Protein AF-X1TWU3-F1 (afdb_monomer_lite)

Organism: NCBI:txid412755

pLDDT: mean 81.79, std 14.89, range [39.31, 98.12]

InterPro domains:
  IPR004853 Sugar phosphate transporter domain [PF03151] (42-130)
  IPR037185 Multidrug transporter EmrE superfamily [SSF103481] (62-131)
  IPR050186 Triose Phosphate/Phosphate Translocator [PTHR11132] (64-133)

Radius of gyration: 29.43 Å; chains: 1; bounding box: 80×57×58 Å

Structure (mmCIF, N/CA/C/O backbone):
data_AF-X1TWU3-F1
#
_entry.id   AF-X1TWU3-F1
#
loop_
_atom_site.group_PDB
_atom_site.id
_atom_site.type_symbol
_atom_site.label_atom_id
_atom_site.label_alt_id
_atom_site.label_comp_id
_atom_site.label_asym_id
_atom_site.label_entity_id
_atom_site.label_seq_id
_atom_site.pdbx_PDB_ins_code
_atom_site.Cartn_x
_atom_site.Cartn_y
_atom_site.Cartn_z
_atom_site.occupancy
_atom_site.B_iso_or_equiv
_atom_site.auth_seq_id
_atom_site.auth_comp_id
_atom_site.auth_asym_id
_atom_site.auth_atom_id
_atom_site.pdbx_PDB_model_num
ATOM 1 N N . MET A 1 1 ? 57.588 34.062 -3.089 1.00 40.31 1 MET A N 1
ATOM 2 C CA . MET A 1 1 ? 56.280 34.018 -3.782 1.00 40.31 1 MET A CA 1
ATOM 3 C C . MET A 1 1 ? 56.233 32.882 -4.818 1.00 40.31 1 MET A C 1
ATOM 5 O O . MET A 1 1 ? 55.826 33.106 -5.945 1.00 40.31 1 MET A O 1
ATOM 9 N N . ILE A 1 2 ? 56.694 31.669 -4.468 1.00 40.12 2 ILE A N 1
ATOM 10 C CA . ILE A 1 2 ? 56.794 30.528 -5.413 1.00 40.12 2 ILE A CA 1
ATOM 11 C C . ILE A 1 2 ? 56.129 29.252 -4.844 1.00 40.12 2 ILE A C 1
ATOM 13 O O . ILE A 1 2 ? 55.898 28.294 -5.567 1.00 40.12 2 ILE A O 1
ATOM 17 N N . PHE A 1 3 ? 55.726 29.240 -3.566 1.00 39.31 3 PHE A N 1
ATOM 18 C CA . PHE A 1 3 ? 55.265 28.016 -2.892 1.00 39.31 3 PHE A CA 1
ATOM 19 C C . PHE A 1 3 ? 53.740 27.782 -2.910 1.00 39.31 3 PHE A C 1
ATOM 21 O O . PHE A 1 3 ? 53.265 26.817 -2.327 1.00 39.31 3 PHE A O 1
ATOM 28 N N . THR A 1 4 ? 52.946 28.639 -3.559 1.00 45.31 4 THR A N 1
ATOM 29 C CA . THR A 1 4 ? 51.471 28.537 -3.525 1.00 45.31 4 THR A CA 1
ATOM 30 C C . THR A 1 4 ? 50.833 28.002 -4.812 1.00 45.31 4 THR A C 1
ATOM 32 O O . THR A 1 4 ? 49.634 27.746 -4.817 1.00 45.31 4 THR A O 1
ATOM 35 N N . ALA A 1 5 ? 51.593 27.792 -5.894 1.00 45.12 5 ALA A N 1
ATOM 36 C CA . ALA A 1 5 ? 51.027 27.440 -7.205 1.00 45.12 5 ALA A CA 1
ATOM 37 C C . ALA A 1 5 ? 50.965 25.927 -7.510 1.00 45.12 5 ALA A C 1
ATOM 39 O O . ALA A 1 5 ? 50.244 25.518 -8.415 1.00 45.12 5 ALA A O 1
ATOM 40 N N . SER A 1 6 ? 51.678 25.076 -6.766 1.00 44.72 6 SER A N 1
ATOM 41 C CA . SER A 1 6 ? 51.755 23.626 -7.026 1.00 44.72 6 SER A CA 1
ATOM 42 C C . SER A 1 6 ? 50.653 22.793 -6.356 1.00 44.72 6 SER A C 1
ATOM 44 O O . SER A 1 6 ? 50.525 21.610 -6.659 1.00 44.72 6 SER A O 1
ATOM 46 N N . LEU A 1 7 ? 49.824 23.392 -5.490 1.00 49.88 7 LEU A N 1
ATOM 47 C CA . LEU A 1 7 ? 48.702 22.709 -4.826 1.00 49.88 7 LEU A CA 1
ATOM 48 C C . LEU A 1 7 ? 47.365 22.821 -5.587 1.00 49.88 7 LEU A C 1
ATOM 50 O O . LEU A 1 7 ? 46.351 22.305 -5.130 1.00 49.88 7 LEU A O 1
ATOM 54 N N . LEU A 1 8 ? 47.357 23.478 -6.751 1.00 48.69 8 LEU A N 1
ATOM 55 C CA . LEU A 1 8 ? 46.226 23.516 -7.689 1.00 48.69 8 LEU A CA 1
ATOM 56 C C . LEU A 1 8 ? 46.380 22.440 -8.778 1.00 48.69 8 LEU A C 1
ATOM 58 O O . LEU A 1 8 ? 46.017 22.640 -9.936 1.00 48.69 8 LEU A O 1
ATOM 62 N N . LEU A 1 9 ? 46.964 21.292 -8.426 1.00 53.22 9 LEU A N 1
ATOM 63 C CA . LEU A 1 9 ? 47.105 20.162 -9.333 1.00 53.22 9 LEU A CA 1
ATOM 64 C C . LEU A 1 9 ? 45.733 19.485 -9.493 1.00 53.22 9 LEU A C 1
ATOM 66 O O . LEU A 1 9 ? 45.369 18.612 -8.717 1.00 53.22 9 LEU A O 1
ATOM 70 N N . SER A 1 10 ? 44.958 19.963 -10.470 1.00 59.09 10 SER A N 1
ATOM 71 C CA . SER A 1 10 ? 43.816 19.303 -11.122 1.00 59.09 10 SER A CA 1
ATOM 72 C C . SER A 1 10 ? 43.110 18.234 -10.275 1.00 59.09 10 SER A C 1
ATOM 74 O O . SER A 1 10 ? 43.330 17.037 -10.475 1.00 59.09 10 SER A O 1
ATOM 76 N N . TYR A 1 11 ? 42.232 18.650 -9.354 1.00 65.75 11 TYR A N 1
ATOM 77 C CA . TYR A 1 11 ? 41.270 17.736 -8.734 1.00 65.75 11 TYR A CA 1
ATOM 78 C C . TYR A 1 11 ? 40.304 17.272 -9.827 1.00 65.75 11 TYR A C 1
ATOM 80 O O . TYR A 1 11 ? 39.263 17.879 -10.059 1.00 65.75 11 TYR A O 1
ATOM 88 N N . THR A 1 12 ? 40.696 16.237 -10.569 1.00 63.69 12 THR A N 1
ATOM 89 C CA . THR A 1 12 ? 39.766 15.487 -11.401 1.00 63.69 12 THR A CA 1
ATOM 90 C C . THR A 1 12 ? 39.045 14.541 -10.454 1.00 63.69 12 THR A C 1
ATOM 92 O O . THR A 1 12 ? 39.687 13.724 -9.790 1.00 63.69 12 THR A O 1
ATOM 95 N N . PRO A 1 13 ? 37.723 14.686 -10.296 1.00 73.94 13 PRO A N 1
ATOM 96 C CA . PRO A 1 13 ? 36.976 13.744 -9.492 1.00 73.94 13 PRO A CA 1
ATOM 97 C C . PRO A 1 13 ? 37.223 12.310 -9.973 1.00 73.94 13 PRO A C 1
ATOM 99 O O . PRO A 1 13 ? 37.320 12.082 -11.179 1.00 73.94 13 PRO A O 1
ATOM 102 N N . TYR A 1 14 ? 37.301 11.348 -9.049 1.00 72.19 14 TYR A N 1
ATOM 103 C CA . TYR A 1 14 ? 37.728 9.974 -9.358 1.00 72.19 14 TYR A CA 1
ATOM 104 C C . TYR A 1 14 ? 36.907 9.309 -10.483 1.00 72.19 14 TYR A C 1
ATOM 106 O O . TYR A 1 14 ? 37.428 8.496 -11.237 1.00 72.19 14 TYR A O 1
ATOM 114 N N . TYR A 1 15 ? 35.646 9.710 -10.661 1.00 66.62 15 TYR A N 1
ATOM 115 C CA . TYR A 1 15 ? 34.765 9.242 -11.735 1.00 66.62 15 TYR A CA 1
ATOM 116 C C . TYR A 1 15 ? 35.196 9.660 -13.156 1.00 66.62 15 TYR A C 1
ATOM 118 O O . TYR A 1 15 ? 34.673 9.121 -14.130 1.00 66.62 15 TYR A O 1
ATOM 126 N N . TYR A 1 16 ? 36.152 10.583 -13.297 1.00 64.12 16 TYR A N 1
ATOM 127 C CA . TYR A 1 16 ? 36.742 10.990 -14.577 1.00 64.12 16 TYR A CA 1
ATOM 128 C C . TYR A 1 16 ? 38.160 10.432 -14.811 1.00 64.12 16 TYR A C 1
ATOM 130 O O . TYR A 1 16 ? 38.785 10.760 -15.823 1.00 64.12 16 TYR A O 1
ATOM 138 N N . ASP A 1 17 ? 38.690 9.587 -13.918 1.00 71.44 17 ASP A N 1
ATOM 139 C CA . ASP A 1 17 ? 40.010 8.974 -14.104 1.00 71.44 17 ASP A CA 1
ATOM 140 C C . ASP A 1 17 ? 39.938 7.818 -15.123 1.00 71.44 17 ASP A C 1
ATOM 142 O O . ASP A 1 17 ? 39.363 6.752 -14.882 1.00 71.44 17 ASP A O 1
ATOM 146 N N . ARG A 1 18 ? 40.556 8.031 -16.293 1.00 66.38 18 ARG A N 1
ATOM 147 C CA . ARG A 1 18 ? 40.566 7.083 -17.422 1.00 66.38 18 ARG A CA 1
ATOM 148 C C . ARG A 1 18 ? 41.247 5.749 -17.112 1.00 66.38 18 ARG A C 1
ATOM 150 O O . ARG A 1 18 ? 40.984 4.786 -17.814 1.00 66.38 18 ARG A O 1
ATOM 157 N N . ARG A 1 19 ? 42.107 5.664 -16.091 1.00 73.94 19 ARG A N 1
ATOM 158 C CA . ARG A 1 19 ? 42.828 4.421 -15.745 1.00 73.94 19 ARG A CA 1
ATOM 159 C C . ARG A 1 19 ? 41.946 3.419 -15.009 1.00 73.94 19 ARG A C 1
ATOM 161 O O . ARG A 1 19 ? 42.190 2.220 -15.088 1.00 73.94 19 ARG A O 1
ATOM 168 N N . ILE A 1 20 ? 40.947 3.917 -14.282 1.00 67.31 20 ILE A N 1
ATOM 169 C CA . ILE A 1 20 ? 40.004 3.102 -13.505 1.00 67.31 20 ILE A CA 1
ATOM 170 C C . ILE A 1 20 ? 38.656 2.933 -14.214 1.00 67.31 20 ILE A C 1
ATOM 172 O O . ILE A 1 20 ? 37.952 1.959 -13.963 1.00 67.31 20 ILE A O 1
ATOM 176 N N . HIS A 1 21 ? 38.324 3.818 -15.156 1.00 60.72 21 HIS A N 1
ATOM 177 C CA . HIS A 1 21 ? 37.105 3.757 -15.957 1.00 60.72 21 HIS A CA 1
ATOM 178 C C . HIS A 1 21 ? 37.418 3.631 -17.465 1.00 60.72 21 HIS A C 1
ATOM 180 O O . HIS A 1 21 ? 37.226 4.568 -18.236 1.00 60.72 21 HIS A O 1
ATOM 186 N N . ASN A 1 22 ? 37.846 2.440 -17.908 1.00 60.47 22 ASN A N 1
ATOM 187 C CA . ASN A 1 22 ? 38.086 2.121 -19.333 1.00 60.47 22 ASN A CA 1
ATOM 188 C C . ASN A 1 22 ? 36.793 1.975 -20.178 1.00 60.47 22 ASN A C 1
ATOM 190 O O . ASN A 1 22 ? 36.859 1.875 -21.400 1.00 60.47 22 ASN A O 1
ATOM 194 N N . LEU A 1 23 ? 35.625 1.994 -19.526 1.00 61.12 23 LEU A N 1
ATOM 195 C CA . LEU A 1 23 ? 34.263 2.034 -20.094 1.00 61.12 23 LEU A CA 1
ATOM 196 C C . LEU A 1 23 ? 33.428 3.106 -19.355 1.00 61.12 23 LEU A C 1
ATOM 198 O O . LEU A 1 23 ? 32.281 2.892 -18.978 1.00 61.12 23 LEU A O 1
ATOM 202 N N . GLY A 1 24 ? 34.070 4.230 -19.018 1.00 64.81 24 GLY A N 1
ATOM 203 C CA . GLY A 1 24 ? 33.510 5.286 -18.171 1.00 64.81 24 GLY A CA 1
ATOM 204 C C . GLY A 1 24 ? 32.541 6.237 -18.860 1.00 64.81 24 GLY A C 1
ATOM 205 O O . GLY A 1 24 ? 32.546 6.366 -20.075 1.00 64.81 24 GLY A O 1
ATOM 206 N N . ASN A 1 25 ? 31.802 6.988 -18.038 1.00 64.12 25 ASN A N 1
ATOM 207 C CA . ASN A 1 25 ? 30.780 7.996 -18.370 1.00 64.12 25 ASN A CA 1
ATOM 208 C C . ASN A 1 25 ? 31.244 9.187 -19.249 1.00 64.12 25 ASN A C 1
ATOM 210 O O . ASN A 1 25 ? 30.514 10.170 -19.358 1.00 64.12 25 ASN A O 1
ATOM 214 N N . ILE A 1 26 ? 32.448 9.161 -19.832 1.00 67.19 26 ILE A N 1
ATOM 215 C CA . ILE A 1 26 ? 32.998 10.256 -20.644 1.00 67.19 26 ILE A CA 1
ATOM 216 C C . ILE A 1 26 ? 33.695 9.766 -21.913 1.00 67.19 26 ILE A C 1
ATOM 218 O O . ILE A 1 26 ? 34.425 8.777 -21.913 1.00 67.19 26 ILE A O 1
ATOM 222 N N . GLY A 1 27 ? 33.527 10.542 -22.987 1.00 76.75 27 GLY A N 1
ATOM 223 C CA . GLY A 1 27 ? 34.060 10.243 -24.315 1.00 76.75 27 GLY A CA 1
ATOM 224 C C . GLY A 1 27 ? 33.226 9.214 -25.083 1.00 76.75 27 GLY A C 1
ATOM 225 O O . GLY A 1 27 ? 32.230 8.696 -24.585 1.00 76.75 27 GLY A O 1
ATOM 226 N N . PHE A 1 28 ? 33.671 8.902 -26.299 1.00 81.50 28 PHE A N 1
ATOM 227 C CA . PHE A 1 28 ? 33.005 7.976 -27.220 1.00 81.50 28 PHE A CA 1
ATOM 228 C C . PHE A 1 28 ? 32.599 6.610 -26.611 1.00 81.50 28 PHE A C 1
ATOM 230 O O . PHE A 1 28 ? 31.446 6.216 -26.775 1.00 81.50 28 PHE A O 1
ATOM 237 N N . PRO A 1 29 ? 33.459 5.880 -25.863 1.00 80.56 29 PRO A N 1
ATOM 238 C CA . PRO A 1 29 ? 33.047 4.606 -25.259 1.00 80.56 29 PRO A CA 1
ATOM 239 C C . PRO A 1 29 ? 31.961 4.762 -24.179 1.00 80.56 29 PRO A C 1
ATOM 241 O O . PRO A 1 29 ? 31.135 3.865 -24.013 1.00 80.56 29 PRO A O 1
ATOM 244 N N . GLY A 1 30 ? 31.927 5.895 -23.473 1.00 79.19 30 GLY A N 1
ATOM 245 C CA . GLY A 1 30 ? 30.879 6.210 -22.501 1.00 79.19 30 GLY A CA 1
ATOM 246 C C . GLY A 1 30 ? 29.534 6.521 -23.148 1.00 79.19 30 GLY A C 1
ATOM 247 O O . GLY A 1 30 ? 28.496 6.107 -22.636 1.00 79.19 30 GLY A O 1
ATOM 248 N N . GLU A 1 31 ? 29.557 7.200 -24.296 1.00 80.81 31 GLU A N 1
ATOM 249 C CA . GLU A 1 31 ? 28.368 7.497 -25.101 1.00 80.81 31 GLU A CA 1
ATOM 250 C C . GLU A 1 31 ? 27.698 6.208 -25.598 1.00 80.81 31 GLU A C 1
ATOM 252 O O . GLU A 1 31 ? 26.503 6.009 -25.375 1.00 80.81 31 GLU A O 1
ATOM 257 N N . ILE A 1 32 ? 28.487 5.269 -26.135 1.00 84.06 32 ILE A N 1
ATOM 258 C CA . ILE A 1 32 ? 27.993 3.946 -26.553 1.00 84.06 32 ILE A CA 1
ATOM 259 C C . ILE A 1 32 ? 27.420 3.170 -25.362 1.00 84.06 32 ILE A C 1
ATOM 261 O O . ILE A 1 32 ? 26.362 2.548 -25.473 1.00 84.06 32 ILE A O 1
ATOM 265 N N . HIS A 1 33 ? 28.089 3.200 -24.206 1.00 82.12 33 HIS A N 1
ATOM 266 C CA . HIS A 1 33 ? 27.591 2.523 -23.010 1.00 82.12 33 HIS A CA 1
ATOM 267 C C . HIS A 1 33 ? 26.242 3.105 -22.550 1.00 82.12 33 HIS A C 1
ATOM 269 O O . HIS A 1 33 ? 25.300 2.348 -22.300 1.00 82.12 33 HIS A O 1
ATOM 275 N N . ALA A 1 34 ? 26.110 4.434 -22.508 1.00 82.12 34 ALA A N 1
ATOM 276 C CA . ALA A 1 34 ? 24.868 5.113 -22.139 1.00 82.12 34 ALA A CA 1
ATOM 277 C C . ALA A 1 34 ? 23.717 4.802 -23.114 1.00 82.12 34 ALA A C 1
ATOM 279 O O . ALA A 1 34 ? 22.595 4.517 -22.683 1.00 82.12 34 ALA A O 1
ATOM 280 N N . GLU A 1 35 ? 23.991 4.785 -24.420 1.00 86.44 35 GLU A N 1
ATOM 281 C CA . GLU A 1 35 ? 23.004 4.413 -25.437 1.00 86.44 35 GLU A CA 1
ATOM 282 C C . GLU A 1 35 ? 22.595 2.933 -25.317 1.00 86.44 35 GLU A C 1
ATOM 284 O O . GLU A 1 35 ? 21.404 2.602 -25.343 1.00 86.44 35 GLU A O 1
ATOM 289 N N . SER A 1 36 ? 23.560 2.039 -25.069 1.00 85.88 36 SER A N 1
ATOM 290 C CA . SER A 1 36 ? 23.307 0.606 -24.863 1.00 85.88 36 SER A CA 1
ATOM 291 C C . SER A 1 36 ? 22.429 0.329 -23.636 1.00 85.88 36 SER A C 1
ATOM 293 O O . SER A 1 36 ? 21.583 -0.570 -23.668 1.00 85.88 36 SER A O 1
ATOM 295 N N . ALA A 1 37 ? 22.551 1.134 -22.575 1.00 85.81 37 ALA A N 1
ATOM 296 C CA . ALA A 1 37 ? 21.700 1.039 -21.393 1.00 85.81 37 ALA A CA 1
ATOM 297 C C . ALA A 1 37 ? 20.243 1.431 -21.708 1.00 85.81 37 ALA A C 1
ATOM 299 O O . ALA A 1 37 ? 19.298 0.775 -21.253 1.00 85.81 37 ALA A O 1
ATOM 300 N N . LEU A 1 38 ? 20.034 2.458 -22.540 1.00 86.06 38 LEU A N 1
ATOM 301 C CA . LEU A 1 38 ? 18.697 2.865 -22.981 1.00 86.06 38 LEU A CA 1
ATOM 302 C C . LEU A 1 38 ? 18.045 1.817 -23.897 1.00 86.06 38 LEU A C 1
ATOM 304 O O . LEU A 1 38 ? 16.836 1.588 -23.812 1.00 86.06 38 LEU A O 1
ATOM 308 N N . LEU A 1 39 ? 18.827 1.165 -24.759 1.00 90.31 39 LEU A N 1
ATOM 309 C CA . LEU A 1 39 ? 18.344 0.047 -25.573 1.00 90.31 39 LEU A CA 1
ATOM 310 C C . LEU A 1 39 ? 17.989 -1.157 -24.699 1.00 90.31 39 LEU A C 1
ATOM 312 O O . LEU A 1 39 ? 16.888 -1.690 -24.814 1.00 90.31 39 LEU A O 1
ATOM 316 N N . SER A 1 40 ? 18.870 -1.529 -23.771 1.00 90.88 40 SER A N 1
ATOM 317 C CA . SER A 1 40 ? 18.660 -2.658 -22.857 1.00 90.88 40 SER A CA 1
ATOM 318 C C . SER A 1 40 ? 17.384 -2.486 -22.030 1.00 90.88 40 SER A C 1
ATOM 320 O O . SER A 1 40 ? 16.562 -3.396 -21.948 1.00 90.88 40 SER A O 1
ATOM 322 N N . THR A 1 41 ? 17.167 -1.293 -21.468 1.00 91.06 41 THR A N 1
ATOM 323 C CA . THR A 1 41 ? 15.954 -0.992 -20.691 1.00 91.06 41 THR A CA 1
ATOM 324 C C . THR A 1 41 ? 14.684 -1.029 -21.542 1.00 91.06 41 THR A C 1
ATOM 326 O O . THR A 1 41 ? 13.685 -1.590 -21.097 1.00 91.06 41 THR A O 1
ATOM 329 N N . ARG A 1 42 ? 14.713 -0.516 -22.779 1.00 90.62 42 ARG A N 1
ATOM 330 C CA . ARG A 1 42 ? 13.571 -0.607 -23.707 1.00 90.62 42 ARG A CA 1
ATOM 331 C C . ARG A 1 42 ? 13.264 -2.041 -24.135 1.00 90.62 42 ARG A C 1
ATOM 333 O O . ARG A 1 42 ? 12.097 -2.417 -24.189 1.00 90.62 42 ARG A O 1
ATOM 340 N N . VAL A 1 43 ? 14.286 -2.848 -24.411 1.00 94.38 43 VAL A N 1
ATOM 341 C CA . VAL A 1 43 ? 14.115 -4.266 -24.763 1.00 94.38 43 VAL A CA 1
ATOM 342 C C . VAL A 1 43 ? 13.464 -5.032 -23.609 1.00 94.38 43 VAL A C 1
ATOM 344 O O . VAL A 1 43 ? 12.522 -5.789 -23.837 1.00 94.38 43 VAL A O 1
ATOM 347 N N . ILE A 1 44 ? 13.896 -4.788 -22.367 1.00 93.44 44 ILE A N 1
ATOM 348 C CA . ILE A 1 44 ? 13.282 -5.386 -21.171 1.00 93.44 44 ILE A CA 1
ATOM 349 C C . ILE A 1 44 ? 11.813 -4.968 -21.036 1.00 93.44 44 ILE A C 1
ATOM 351 O O . ILE A 1 44 ? 10.962 -5.825 -20.800 1.00 93.44 44 ILE A O 1
ATOM 355 N N . ASP A 1 45 ? 11.506 -3.680 -21.212 1.00 94.94 45 ASP A N 1
ATOM 356 C CA . ASP A 1 45 ? 10.131 -3.171 -21.148 1.00 94.94 45 ASP A CA 1
ATOM 357 C C . ASP A 1 45 ? 9.225 -3.878 -22.169 1.00 94.94 45 ASP A C 1
ATOM 359 O O . ASP A 1 45 ? 8.129 -4.320 -21.827 1.00 94.94 45 ASP A O 1
ATOM 363 N N . ILE A 1 46 ? 9.697 -4.065 -23.405 1.00 95.38 46 ILE A N 1
ATOM 364 C CA . ILE A 1 46 ? 8.945 -4.742 -24.471 1.00 95.38 46 ILE A CA 1
ATOM 365 C C . ILE A 1 46 ? 8.746 -6.228 -24.162 1.00 95.38 46 ILE A C 1
ATOM 367 O O . ILE A 1 46 ? 7.617 -6.712 -24.212 1.00 95.38 46 ILE A O 1
ATOM 371 N N . ILE A 1 47 ? 9.822 -6.946 -23.824 1.00 96.56 47 ILE A N 1
ATOM 372 C CA . ILE A 1 47 ? 9.781 -8.404 -23.642 1.00 96.56 47 ILE A CA 1
ATOM 373 C C . ILE A 1 47 ? 9.020 -8.791 -22.372 1.00 96.56 47 ILE A C 1
ATOM 375 O O . ILE A 1 47 ? 8.313 -9.799 -22.364 1.00 96.56 47 ILE A O 1
ATOM 379 N N . ARG A 1 48 ? 9.184 -8.033 -21.279 1.00 95.38 48 ARG A N 1
ATOM 380 C CA . ARG A 1 48 ? 8.681 -8.439 -19.960 1.00 95.38 48 ARG A CA 1
ATOM 381 C C . ARG A 1 48 ? 7.441 -7.690 -19.498 1.00 95.38 48 ARG A C 1
ATOM 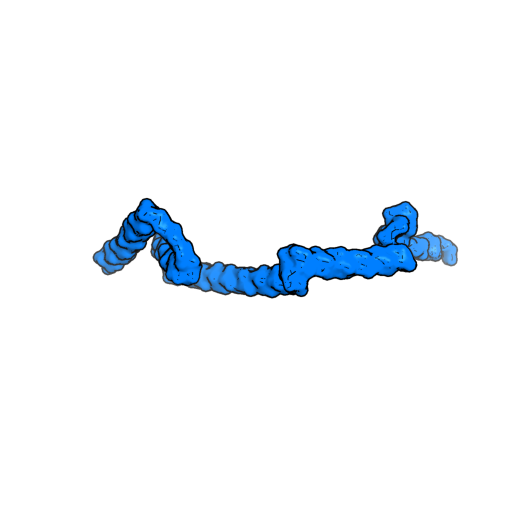383 O O . ARG A 1 48 ? 6.652 -8.262 -18.749 1.00 95.38 48 ARG A O 1
ATOM 390 N N . TYR A 1 49 ? 7.273 -6.448 -19.936 1.00 94.56 49 TYR A N 1
ATOM 391 C CA . TYR A 1 49 ? 6.239 -5.540 -19.442 1.00 94.56 49 TYR A CA 1
ATOM 392 C C . TYR A 1 49 ? 5.320 -5.035 -20.563 1.00 94.56 49 TYR A C 1
ATOM 394 O O . TYR A 1 49 ? 4.713 -3.977 -20.430 1.00 94.56 49 TYR A O 1
ATOM 402 N N . ASN A 1 50 ? 5.205 -5.777 -21.673 1.00 94.81 50 ASN A N 1
ATOM 403 C CA . ASN A 1 50 ? 4.353 -5.434 -22.821 1.00 94.81 50 ASN A CA 1
ATOM 404 C C . ASN A 1 50 ? 4.590 -4.008 -23.365 1.00 94.81 50 ASN A C 1
ATOM 406 O O . ASN A 1 50 ? 3.659 -3.330 -23.794 1.00 94.81 50 ASN A O 1
ATOM 410 N N . GLY A 1 51 ? 5.836 -3.532 -23.322 1.00 92.25 51 GLY A N 1
ATOM 411 C CA . GLY A 1 51 ? 6.232 -2.206 -23.803 1.00 92.25 51 GLY A CA 1
ATOM 412 C C . GLY A 1 51 ? 5.951 -1.063 -22.827 1.00 92.25 51 GLY A C 1
ATOM 413 O O . GLY A 1 51 ? 6.206 0.096 -23.158 1.00 92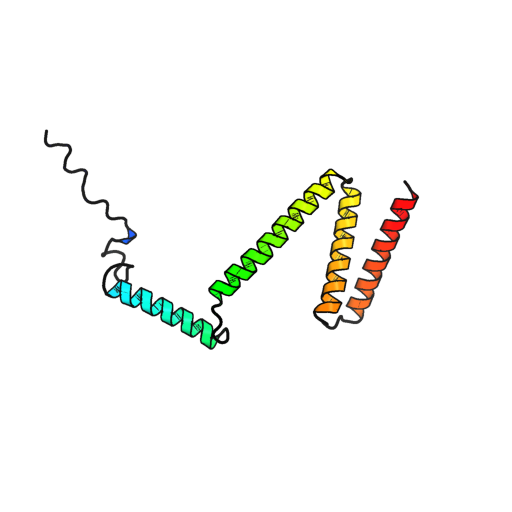.25 51 GLY A O 1
ATOM 414 N N . VAL A 1 52 ? 5.452 -1.355 -21.624 1.00 93.88 52 VAL A N 1
ATOM 415 C CA . VAL A 1 52 ? 5.224 -0.340 -20.594 1.00 93.88 52 VAL A CA 1
ATOM 416 C C . VAL A 1 52 ? 6.553 0.061 -19.957 1.00 93.88 52 VAL A C 1
ATOM 418 O O . VAL A 1 52 ? 7.361 -0.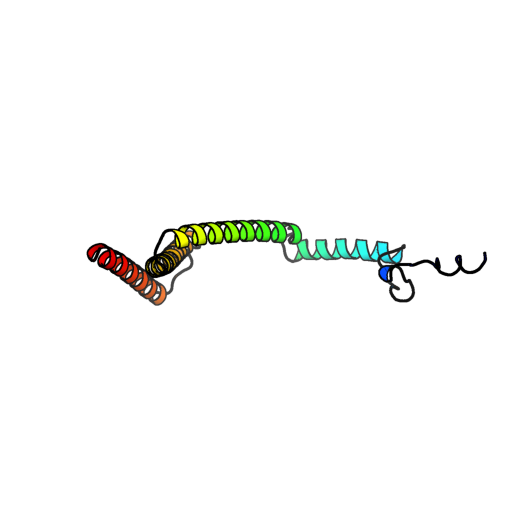782 -19.573 1.00 93.88 52 VAL A O 1
ATOM 421 N N . ASN A 1 53 ? 6.775 1.371 -19.807 1.00 93.94 53 ASN A N 1
ATOM 422 C CA . ASN A 1 53 ? 7.927 1.892 -19.074 1.00 93.94 53 ASN A CA 1
ATOM 423 C C . ASN A 1 53 ? 7.748 1.636 -17.572 1.00 93.94 53 ASN A C 1
ATOM 425 O O . ASN A 1 53 ? 7.220 2.474 -16.831 1.00 93.94 53 ASN A O 1
ATOM 429 N N . ILE A 1 54 ? 8.232 0.475 -17.137 1.00 94.69 54 ILE A N 1
ATOM 430 C CA . ILE A 1 54 ? 8.056 -0.023 -15.774 1.00 94.69 54 ILE A CA 1
ATOM 431 C C . ILE A 1 54 ? 8.671 0.910 -14.728 1.00 94.69 54 ILE A C 1
ATOM 433 O O . ILE A 1 54 ? 8.159 1.037 -13.622 1.00 94.69 54 ILE A O 1
ATOM 437 N N . ARG A 1 55 ? 9.742 1.635 -15.075 1.00 93.75 55 ARG A N 1
ATOM 438 C CA . ARG A 1 55 ? 10.418 2.565 -14.156 1.00 93.75 55 ARG A CA 1
ATOM 439 C C . ARG A 1 55 ? 9.486 3.709 -13.767 1.00 93.75 55 ARG A C 1
ATOM 441 O O . ARG A 1 55 ? 9.355 4.025 -12.587 1.00 93.75 55 ARG A O 1
ATOM 448 N N . LYS A 1 56 ? 8.796 4.298 -14.749 1.00 94.75 56 LYS A N 1
ATOM 449 C CA . LYS A 1 56 ? 7.812 5.362 -14.504 1.00 94.75 56 LYS A CA 1
ATOM 450 C C . LYS A 1 56 ? 6.610 4.839 -13.714 1.00 94.75 56 LYS A C 1
ATOM 452 O O . LYS A 1 56 ? 6.125 5.530 -12.821 1.00 94.75 56 LYS A O 1
ATOM 457 N N . GLU A 1 57 ? 6.151 3.631 -14.025 1.00 95.50 57 GLU A N 1
ATOM 458 C CA . GLU A 1 57 ? 5.025 3.002 -13.332 1.00 95.50 57 GLU A CA 1
ATOM 459 C C . GLU A 1 57 ? 5.344 2.691 -11.865 1.00 95.50 57 GLU A C 1
ATOM 461 O O . GLU A 1 57 ? 4.557 3.032 -10.980 1.00 95.50 57 GLU A O 1
ATOM 466 N N . ILE A 1 58 ? 6.526 2.138 -11.584 1.00 96.12 58 ILE A N 1
ATOM 467 C CA . ILE A 1 58 ? 6.997 1.884 -10.219 1.00 96.12 58 ILE A CA 1
ATOM 468 C C . ILE A 1 58 ? 7.098 3.192 -9.441 1.00 96.12 58 ILE A C 1
ATOM 470 O O . ILE A 1 58 ? 6.632 3.251 -8.309 1.00 96.12 58 ILE A O 1
ATOM 474 N N . ILE A 1 59 ? 7.660 4.255 -10.024 1.00 96.94 59 ILE A N 1
ATOM 475 C CA . ILE A 1 59 ? 7.767 5.550 -9.335 1.00 96.94 59 ILE A CA 1
ATOM 476 C C . ILE A 1 59 ? 6.375 6.103 -9.015 1.00 96.94 59 ILE A C 1
ATOM 478 O O . ILE A 1 59 ? 6.130 6.520 -7.884 1.00 96.94 59 ILE A O 1
ATOM 482 N N . LYS A 1 60 ? 5.444 6.058 -9.977 1.00 97.06 60 LYS A N 1
ATOM 483 C CA . LYS A 1 60 ? 4.064 6.520 -9.779 1.00 97.06 60 LYS A CA 1
ATOM 484 C C . LYS A 1 60 ? 3.359 5.731 -8.673 1.00 97.06 60 LYS A C 1
ATOM 486 O O . LYS A 1 60 ? 2.820 6.328 -7.747 1.00 97.06 60 LYS A O 1
ATOM 491 N N . THR A 1 61 ? 3.392 4.404 -8.741 1.00 96.62 61 THR A N 1
ATOM 492 C CA . THR A 1 61 ? 2.733 3.532 -7.754 1.00 96.62 61 THR A CA 1
ATOM 493 C C . THR A 1 61 ? 3.399 3.607 -6.377 1.00 96.62 61 THR A C 1
ATOM 495 O O . THR A 1 61 ? 2.708 3.636 -5.361 1.00 96.62 61 THR A O 1
ATOM 498 N N . SER A 1 62 ? 4.727 3.726 -6.310 1.00 97.31 62 SER A N 1
ATOM 499 C CA . SER A 1 62 ? 5.466 3.938 -5.054 1.00 97.31 62 SER A CA 1
ATOM 500 C C . SER A 1 62 ? 5.111 5.277 -4.410 1.00 97.31 62 SER A C 1
ATOM 502 O O . SER A 1 62 ? 4.929 5.355 -3.198 1.00 97.31 62 SER A O 1
ATOM 504 N N . PHE A 1 63 ? 4.961 6.330 -5.217 1.00 97.62 63 PHE A N 1
ATOM 505 C CA . PHE A 1 63 ? 4.529 7.633 -4.725 1.00 97.62 63 PHE A CA 1
ATOM 506 C C . PHE A 1 63 ? 3.092 7.586 -4.190 1.00 97.62 63 PHE A C 1
ATOM 508 O O . PHE A 1 63 ? 2.838 8.039 -3.077 1.00 97.62 63 PHE A O 1
ATOM 515 N N . GLU A 1 64 ? 2.163 6.993 -4.944 1.00 97.38 64 GLU A N 1
ATOM 516 C CA . GLU A 1 64 ? 0.760 6.859 -4.533 1.00 97.38 64 GLU A CA 1
ATOM 517 C C . GLU A 1 64 ? 0.631 6.043 -3.241 1.00 97.38 64 GLU A C 1
ATOM 519 O O . GLU A 1 64 ? 0.006 6.489 -2.279 1.00 97.38 64 GLU A O 1
ATOM 524 N N . THR A 1 65 ? 1.272 4.873 -3.177 1.00 97.44 65 THR A N 1
ATOM 525 C CA . THR A 1 65 ? 1.258 4.020 -1.977 1.00 97.44 65 THR A CA 1
ATOM 526 C C . THR A 1 65 ? 1.892 4.713 -0.771 1.00 97.44 65 THR A C 1
ATOM 528 O O . THR A 1 65 ? 1.324 4.662 0.322 1.00 97.44 65 THR A O 1
ATOM 531 N N . GLY A 1 66 ? 3.015 5.411 -0.963 1.00 98.06 66 GLY A N 1
ATOM 532 C CA . GLY A 1 66 ? 3.671 6.203 0.076 1.00 98.06 66 GLY A CA 1
ATOM 533 C C . GLY A 1 66 ? 2.788 7.333 0.610 1.00 98.06 66 GLY A C 1
ATOM 534 O O . GLY A 1 66 ? 2.670 7.492 1.825 1.00 98.06 66 GLY A O 1
ATOM 535 N N . LEU A 1 67 ? 2.107 8.066 -0.276 1.00 98.12 67 LEU A N 1
ATOM 536 C CA . LEU A 1 67 ? 1.182 9.135 0.102 1.00 98.12 67 LEU A CA 1
ATOM 537 C C . LEU A 1 67 ? 0.015 8.599 0.942 1.00 98.12 67 LEU A C 1
ATOM 539 O O . LEU A 1 67 ? -0.259 9.123 2.023 1.00 98.12 67 LEU A O 1
ATOM 543 N N . TYR A 1 68 ? -0.648 7.529 0.493 1.00 97.38 68 TYR A N 1
ATOM 544 C CA . TYR A 1 68 ? -1.749 6.925 1.251 1.00 97.38 68 TYR A CA 1
ATOM 545 C C . TYR A 1 68 ? -1.289 6.368 2.597 1.00 97.38 68 TYR A C 1
ATOM 547 O O . TYR A 1 68 ? -2.003 6.500 3.592 1.00 97.38 68 TYR A O 1
ATOM 555 N N . PHE A 1 69 ? -0.098 5.771 2.649 1.00 96.81 69 PHE A N 1
ATOM 556 C CA . PHE A 1 69 ? 0.474 5.271 3.892 1.00 96.81 69 PHE A CA 1
ATOM 557 C C . PHE A 1 69 ? 0.760 6.405 4.883 1.00 96.81 69 PHE A C 1
ATOM 559 O O . PHE A 1 69 ? 0.421 6.281 6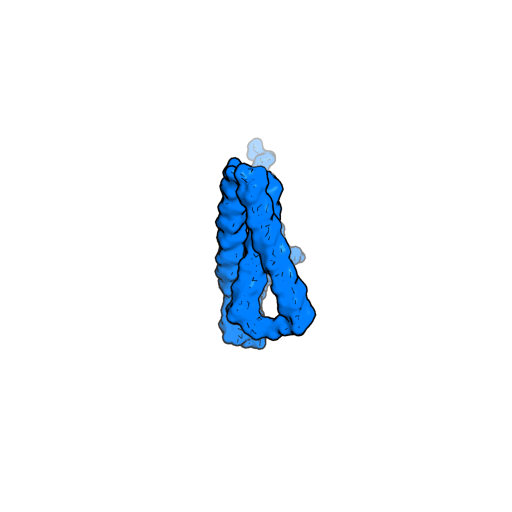.061 1.00 96.81 69 PHE A O 1
ATOM 566 N N . TYR A 1 70 ? 1.334 7.518 4.420 1.00 97.81 70 TYR A N 1
ATOM 567 C CA . TYR A 1 70 ? 1.575 8.693 5.256 1.00 97.81 70 TYR A CA 1
ATOM 568 C C . TYR A 1 70 ? 0.268 9.245 5.837 1.00 97.81 70 TYR A C 1
ATOM 570 O O . TYR A 1 70 ? 0.132 9.326 7.057 1.00 97.81 70 TYR A O 1
ATOM 578 N N . LEU A 1 71 ? -0.723 9.515 4.981 1.00 97.75 71 LEU A N 1
ATOM 579 C CA . LEU A 1 71 ? -2.023 10.055 5.396 1.00 97.75 71 LEU A CA 1
ATOM 580 C C . LEU A 1 71 ? -2.751 9.125 6.373 1.00 97.75 71 LEU A C 1
ATOM 582 O O . LEU A 1 71 ? -3.356 9.577 7.345 1.00 97.75 71 LEU A O 1
ATOM 586 N N . TYR A 1 72 ? -2.672 7.813 6.144 1.00 94.69 72 TYR A N 1
ATOM 587 C CA . TYR A 1 72 ? -3.223 6.821 7.059 1.00 94.69 72 TYR A CA 1
ATOM 588 C C . TYR A 1 72 ? -2.564 6.895 8.449 1.00 94.69 72 TYR A C 1
ATOM 590 O O . TYR A 1 72 ? -3.271 6.880 9.460 1.00 94.69 72 TYR A O 1
ATOM 598 N N . ASN A 1 73 ? -1.231 6.976 8.516 1.00 95.75 73 ASN A N 1
ATOM 599 C CA . ASN A 1 73 ? -0.520 7.044 9.795 1.00 95.75 73 ASN A CA 1
ATOM 600 C C . ASN A 1 73 ? -0.773 8.369 10.516 1.00 95.75 73 ASN A C 1
ATOM 602 O O . ASN A 1 73 ? -0.987 8.365 11.726 1.00 95.75 73 ASN A O 1
ATOM 606 N N . GLU A 1 74 ? -0.811 9.484 9.789 1.00 97.19 74 GLU A N 1
ATOM 607 C CA . GLU A 1 74 ? -1.145 10.790 10.354 1.00 97.19 74 GLU A CA 1
ATOM 608 C C . GLU A 1 74 ? -2.550 10.779 10.976 1.00 97.19 74 GLU A C 1
ATOM 610 O O . GLU A 1 74 ? -2.720 11.115 12.152 1.00 97.19 74 GLU A O 1
ATOM 615 N N . ALA A 1 75 ? -3.549 10.278 10.242 1.00 94.88 75 ALA A N 1
ATOM 616 C CA . ALA A 1 75 ? -4.905 10.120 10.758 1.00 94.88 75 ALA A CA 1
ATOM 617 C C . ALA A 1 75 ? -4.957 9.195 11.987 1.00 94.88 75 ALA A C 1
ATOM 619 O O . ALA A 1 75 ? -5.646 9.503 12.963 1.00 94.88 75 ALA A O 1
ATOM 620 N N . ALA A 1 76 ? -4.213 8.084 11.980 1.00 91.88 76 ALA A N 1
ATOM 621 C CA . ALA A 1 76 ? -4.147 7.164 13.114 1.00 91.88 76 ALA A CA 1
ATOM 622 C C . ALA A 1 76 ? -3.571 7.836 14.373 1.00 91.88 76 ALA A C 1
ATOM 624 O O . ALA A 1 76 ? -4.121 7.662 15.460 1.00 91.88 76 ALA A O 1
ATOM 625 N N . MET A 1 77 ? -2.526 8.657 14.230 1.00 94.31 77 MET A N 1
ATOM 626 C CA . MET A 1 77 ? -1.934 9.399 15.349 1.00 94.31 77 MET A CA 1
ATOM 627 C C . MET A 1 77 ? -2.890 10.461 15.906 1.00 94.31 77 MET A C 1
ATOM 629 O O . MET A 1 77 ? -3.019 10.599 17.123 1.00 94.31 77 MET A O 1
ATOM 633 N N . ILE A 1 78 ? -3.635 11.159 15.042 1.00 95.50 78 ILE A N 1
ATOM 634 C CA . ILE A 1 78 ? -4.680 12.101 15.475 1.00 95.50 78 ILE A CA 1
ATOM 635 C C . ILE A 1 78 ? -5.768 11.379 16.279 1.00 95.50 78 ILE A C 1
ATOM 637 O O . ILE A 1 78 ? -6.225 11.892 17.302 1.00 95.50 78 ILE A O 1
ATOM 641 N N . VAL A 1 79 ? -6.193 10.193 15.835 1.00 92.69 79 VAL A N 1
ATOM 642 C CA . VAL A 1 79 ? -7.191 9.389 16.551 1.00 92.69 79 VAL A CA 1
ATOM 643 C C . VAL A 1 79 ? -6.639 8.907 17.890 1.00 92.69 79 VAL A C 1
ATOM 645 O O . VAL A 1 79 ? -7.334 9.035 18.895 1.00 92.69 79 VAL A O 1
ATOM 648 N N . LEU A 1 80 ? -5.399 8.412 17.931 1.00 92.81 80 LEU A N 1
ATOM 649 C CA . LEU A 1 80 ? -4.747 7.948 19.159 1.00 92.81 80 LEU A CA 1
ATOM 650 C C . LEU A 1 80 ? -4.684 9.043 20.233 1.00 92.81 80 LEU A C 1
ATOM 652 O O . LEU A 1 80 ? -4.913 8.756 21.402 1.00 92.81 80 LEU A O 1
ATOM 656 N N . ASN A 1 81 ? -4.465 10.300 19.841 1.00 93.25 81 ASN A N 1
ATOM 657 C CA . ASN A 1 81 ? -4.474 11.436 20.769 1.00 93.25 81 ASN A CA 1
ATOM 658 C C . ASN A 1 81 ? -5.877 11.791 21.303 1.00 93.25 81 ASN A C 1
ATOM 660 O O . ASN A 1 81 ? -5.990 12.541 22.270 1.00 93.25 81 ASN A O 1
ATOM 664 N N . LYS A 1 82 ? -6.951 11.280 20.685 1.00 93.00 82 LYS A N 1
ATOM 665 C CA . LYS A 1 82 ? -8.350 11.570 21.052 1.00 93.00 82 LYS A CA 1
ATOM 666 C C . LYS A 1 82 ? -9.055 10.423 21.777 1.00 93.00 82 LYS A C 1
ATOM 668 O O . LYS A 1 82 ? -10.087 10.658 22.403 1.00 93.00 82 LYS A O 1
ATOM 673 N N . ILE A 1 83 ? -8.558 9.188 21.679 1.00 92.38 83 ILE A N 1
ATOM 674 C CA . ILE A 1 83 ? -9.180 8.002 22.291 1.00 92.38 83 ILE A CA 1
ATOM 675 C C . ILE A 1 83 ? -8.180 7.237 23.153 1.00 92.38 83 ILE A C 1
ATOM 677 O O . ILE A 1 83 ? -6.984 7.245 22.898 1.00 92.38 83 ILE A O 1
ATOM 681 N N . ASN A 1 84 ? -8.671 6.502 24.154 1.00 92.12 84 ASN A N 1
ATOM 682 C CA . ASN A 1 84 ? -7.779 5.686 24.975 1.00 92.12 84 ASN A CA 1
ATOM 683 C C . ASN A 1 84 ? -7.108 4.548 24.161 1.00 92.12 84 ASN A C 1
ATOM 685 O O . ASN A 1 84 ? -7.707 4.037 23.201 1.00 92.12 84 ASN A O 1
ATOM 689 N N . PRO A 1 85 ? -5.907 4.087 24.571 1.00 88.25 85 PRO A N 1
ATOM 690 C CA . PRO A 1 85 ? -5.147 3.066 23.843 1.00 88.25 85 PRO A CA 1
ATOM 691 C C . PRO A 1 85 ? -5.914 1.755 23.633 1.00 88.25 85 PRO A C 1
ATOM 693 O O . PRO A 1 85 ? -5.793 1.115 22.589 1.00 88.25 85 PRO A O 1
ATOM 696 N N . VAL A 1 86 ? -6.765 1.371 24.594 1.00 86.88 86 VAL A N 1
ATOM 697 C CA . VAL A 1 86 ? -7.578 0.152 24.492 1.00 86.88 86 VAL A CA 1
ATOM 698 C C . VAL A 1 86 ? -8.592 0.284 23.361 1.00 86.88 86 VAL A C 1
ATOM 700 O O . VAL A 1 86 ? -8.746 -0.640 22.579 1.00 86.88 86 VAL A O 1
ATOM 703 N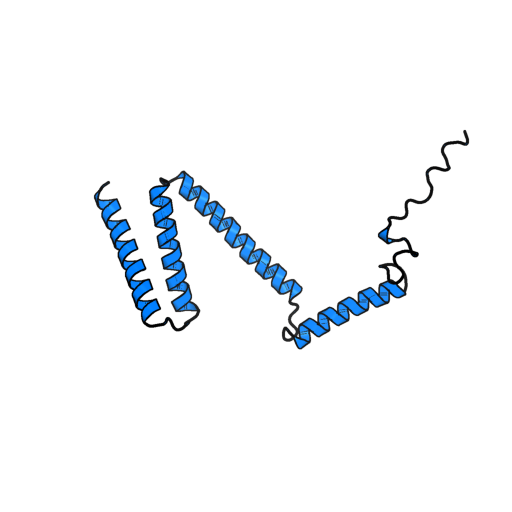 N . THR A 1 87 ? -9.289 1.413 23.237 1.00 86.62 87 THR A N 1
ATOM 704 C CA . THR A 1 87 ? -10.249 1.655 22.150 1.00 86.62 87 THR A CA 1
ATOM 705 C C . THR A 1 87 ? -9.543 1.752 20.801 1.00 86.62 87 THR A C 1
ATOM 707 O O . THR A 1 87 ? -10.050 1.199 19.827 1.00 86.62 87 THR A O 1
ATOM 710 N N . HIS A 1 88 ? -8.348 2.347 20.745 1.00 88.19 88 HIS A N 1
ATOM 711 C CA . HIS A 1 88 ? -7.532 2.354 19.530 1.00 88.19 88 HIS A CA 1
ATOM 712 C C . HIS A 1 88 ? -7.174 0.932 19.058 1.00 88.19 88 HIS A C 1
ATOM 714 O O . HIS A 1 88 ? -7.292 0.627 17.871 1.00 88.19 88 HIS A O 1
ATOM 720 N N . ALA A 1 89 ? -6.836 0.020 19.977 1.00 86.56 89 ALA A N 1
ATOM 721 C CA . ALA A 1 89 ? -6.573 -1.381 19.639 1.00 86.56 89 ALA A CA 1
ATOM 722 C C . ALA A 1 89 ? -7.792 -2.085 19.001 1.00 86.56 89 ALA A C 1
ATOM 724 O O . ALA A 1 89 ? -7.631 -2.847 18.048 1.00 86.56 89 ALA A O 1
ATOM 725 N N . ILE A 1 90 ? -9.012 -1.780 19.459 1.00 84.44 90 ILE A N 1
ATOM 726 C CA . ILE A 1 90 ? -10.270 -2.309 18.883 1.00 84.44 90 ILE A CA 1
ATOM 727 C C . ILE A 1 90 ? -10.506 -1.755 17.488 1.00 84.44 90 ILE A C 1
ATOM 729 O O . ILE A 1 90 ? -10.876 -2.478 16.567 1.00 84.44 90 ILE A O 1
ATOM 733 N N . VAL A 1 91 ? -10.301 -0.452 17.316 1.00 86.62 91 VAL A N 1
ATOM 734 C CA . VAL A 1 91 ? -10.437 0.180 16.003 1.00 86.62 91 VAL A CA 1
ATOM 735 C C . VAL A 1 91 ? -9.450 -0.449 15.020 1.00 86.62 91 VAL A C 1
ATOM 737 O O . VAL A 1 91 ? -9.813 -0.715 13.876 1.00 86.62 91 VAL A O 1
ATOM 740 N N . ASN A 1 92 ? -8.238 -0.788 15.467 1.00 86.56 92 ASN A N 1
ATOM 741 C CA . ASN A 1 92 ? -7.263 -1.473 14.627 1.00 86.56 92 ASN A CA 1
ATOM 742 C C . ASN A 1 92 ? -7.720 -2.884 14.197 1.00 86.56 92 ASN A C 1
ATOM 744 O O . ASN A 1 92 ? -7.534 -3.245 13.032 1.00 86.56 92 ASN A O 1
ATOM 748 N N . THR A 1 93 ? -8.360 -3.668 15.078 1.00 84.69 93 THR A N 1
ATOM 749 C CA . THR A 1 93 ? -8.914 -4.985 14.697 1.00 84.69 93 THR A CA 1
ATOM 750 C C . THR A 1 93 ? -10.102 -4.854 13.742 1.00 84.69 93 THR A C 1
ATOM 752 O O . THR A 1 93 ? -10.158 -5.567 12.738 1.00 84.69 93 THR A O 1
ATOM 755 N N . LEU A 1 94 ? -11.001 -3.894 13.980 1.00 83.81 94 LEU A N 1
ATOM 756 C CA . LEU A 1 94 ? -12.141 -3.613 13.099 1.00 83.81 94 LEU A CA 1
ATOM 757 C C . LEU A 1 94 ? -11.702 -3.122 11.713 1.00 83.81 94 LEU A C 1
ATOM 759 O O . LEU A 1 94 ? -12.218 -3.597 10.704 1.00 83.81 94 LEU A O 1
ATOM 763 N N . LYS A 1 95 ? -10.703 -2.236 11.638 1.00 87.69 95 LYS A N 1
ATOM 764 C CA . LYS A 1 95 ? -10.119 -1.777 10.369 1.00 87.69 95 LYS A CA 1
ATOM 765 C C . LYS A 1 95 ? -9.625 -2.958 9.529 1.00 87.69 95 LYS A C 1
ATOM 767 O O . LYS A 1 95 ? -9.901 -3.019 8.335 1.00 87.69 95 LYS A O 1
ATOM 772 N N . ARG A 1 96 ? -8.933 -3.925 10.147 1.00 86.94 96 ARG A N 1
ATOM 773 C CA . ARG A 1 96 ? -8.449 -5.134 9.456 1.00 86.94 96 ARG A CA 1
ATOM 774 C C . ARG A 1 96 ? -9.598 -5.976 8.893 1.00 86.94 96 ARG A C 1
ATOM 776 O O . ARG A 1 96 ? -9.481 -6.494 7.787 1.00 86.94 96 ARG A O 1
ATOM 783 N N . ILE A 1 97 ? -10.697 -6.092 9.633 1.00 84.38 97 ILE A N 1
ATOM 784 C CA . ILE A 1 97 ? -11.904 -6.797 9.188 1.00 84.38 97 ILE A CA 1
ATOM 785 C C . ILE A 1 97 ? -12.528 -6.116 7.967 1.00 84.38 97 ILE A C 1
ATOM 787 O O . ILE A 1 97 ? -12.841 -6.789 6.988 1.00 84.38 97 ILE A O 1
ATOM 791 N N . ILE A 1 98 ? -12.662 -4.788 8.004 1.00 86.31 98 ILE A N 1
ATOM 792 C CA . ILE A 1 98 ? -13.213 -4.008 6.890 1.00 86.31 98 ILE A CA 1
ATOM 793 C C . ILE A 1 98 ? -12.358 -4.205 5.632 1.00 86.31 98 ILE A C 1
ATOM 795 O O . ILE A 1 98 ? -12.900 -4.504 4.572 1.00 86.31 98 ILE A O 1
ATOM 799 N N . ILE A 1 99 ? -11.027 -4.123 5.757 1.00 88.81 99 ILE A N 1
ATOM 800 C CA . ILE A 1 99 ? -10.099 -4.358 4.638 1.00 88.81 99 ILE A CA 1
ATOM 801 C C . ILE A 1 99 ? -10.300 -5.758 4.047 1.00 88.81 99 ILE A C 1
ATOM 803 O O . ILE A 1 99 ? -10.387 -5.896 2.831 1.00 88.81 99 ILE A O 1
ATOM 807 N N . LEU A 1 100 ? -10.416 -6.791 4.889 1.00 84.88 100 LEU A N 1
ATOM 808 C CA . LEU A 1 100 ? -10.610 -8.167 4.430 1.00 84.88 100 LEU A CA 1
ATOM 809 C C . LEU A 1 100 ? -11.902 -8.313 3.614 1.00 84.88 100 LEU A C 1
ATOM 811 O O . LEU A 1 100 ? -11.864 -8.884 2.527 1.00 84.88 100 LEU A O 1
ATOM 815 N N . ILE A 1 101 ? -13.021 -7.768 4.099 1.00 83.88 101 ILE A N 1
ATOM 816 C CA . ILE A 1 101 ? -14.310 -7.823 3.392 1.00 83.88 101 ILE A CA 1
ATOM 817 C C . ILE A 1 101 ? -14.218 -7.095 2.045 1.00 83.88 101 ILE A C 1
ATOM 819 O O . ILE A 1 101 ? -14.606 -7.654 1.019 1.00 83.88 101 ILE A O 1
ATOM 823 N N . THR A 1 102 ? -13.651 -5.886 2.023 1.00 88.38 102 THR A N 1
ATOM 824 C CA . THR A 1 102 ? -13.465 -5.111 0.788 1.00 88.38 102 THR A CA 1
ATOM 825 C C . THR A 1 102 ? -12.599 -5.860 -0.223 1.00 88.38 102 THR A C 1
ATOM 827 O O . THR A 1 102 ? -12.951 -5.919 -1.400 1.00 88.38 102 THR A O 1
ATOM 830 N N . CYS A 1 103 ? -11.50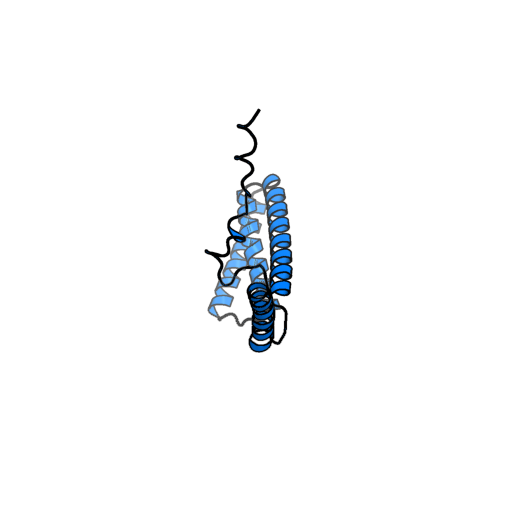6 -6.490 0.222 1.00 87.44 103 CYS A N 1
ATOM 831 C CA . CYS A 1 103 ? -10.648 -7.295 -0.644 1.00 87.44 103 CYS A CA 1
ATOM 832 C C . CYS A 1 103 ? -11.408 -8.466 -1.276 1.00 87.44 103 CYS A C 1
ATOM 834 O O . CYS A 1 103 ? -11.278 -8.698 -2.474 1.00 87.44 103 CYS A O 1
ATOM 836 N N . VAL A 1 104 ? -12.222 -9.186 -0.503 1.00 85.12 104 VAL A N 1
ATOM 837 C CA . VAL A 1 104 ? -13.009 -10.320 -1.018 1.00 85.12 104 VAL A CA 1
ATOM 838 C C . VAL A 1 104 ? -14.007 -9.858 -2.079 1.00 85.12 104 VAL A C 1
ATOM 840 O O . VAL A 1 104 ? -14.124 -10.490 -3.128 1.00 85.12 104 VAL A O 1
ATOM 843 N N . ILE A 1 105 ? -14.693 -8.738 -1.836 1.00 87.19 105 ILE A N 1
ATOM 844 C CA . ILE A 1 105 ? -15.673 -8.176 -2.776 1.00 87.19 105 ILE A CA 1
ATOM 845 C C . ILE A 1 105 ? -14.990 -7.716 -4.069 1.00 87.19 105 ILE A C 1
ATOM 847 O O . ILE A 1 105 ? -15.482 -7.999 -5.162 1.00 87.19 105 ILE A O 1
ATOM 851 N N . PHE A 1 106 ? -13.860 -7.015 -3.954 1.00 92.75 106 PHE A N 1
ATOM 852 C CA . PHE A 1 106 ? -13.191 -6.396 -5.095 1.00 92.75 106 PHE A CA 1
ATOM 853 C C . PHE A 1 106 ? -12.383 -7.400 -5.925 1.00 92.75 106 PHE A C 1
ATOM 855 O O . PHE A 1 106 ? -12.532 -7.459 -7.143 1.00 92.75 106 PHE A O 1
ATOM 862 N N . PHE A 1 107 ? -11.553 -8.222 -5.275 1.00 89.50 107 PHE A N 1
ATOM 863 C CA . PHE A 1 107 ? -10.679 -9.180 -5.956 1.00 89.50 107 PHE A CA 1
ATOM 864 C C . PHE A 1 107 ? -11.390 -10.480 -6.338 1.00 89.50 107 PHE A C 1
ATOM 866 O O . PHE A 1 107 ? -10.833 -11.261 -7.107 1.00 89.50 107 PHE A O 1
ATOM 873 N N . LYS A 1 108 ? -12.604 -10.722 -5.814 1.00 84.88 108 LYS A N 1
ATOM 874 C CA . LYS A 1 108 ? -13.401 -11.940 -6.052 1.00 84.88 108 LYS A CA 1
ATOM 875 C C . LYS A 1 108 ? -12.591 -13.228 -5.862 1.00 84.88 108 LYS A C 1
ATOM 877 O O . LYS A 1 108 ? -12.849 -14.242 -6.510 1.00 84.88 108 LYS A O 1
ATOM 882 N N . THR A 1 109 ? -11.592 -13.192 -4.984 1.00 78.56 109 THR A N 1
ATOM 883 C CA . THR A 1 109 ? -10.734 -14.337 -4.708 1.00 78.56 109 THR A CA 1
ATOM 884 C C . THR A 1 109 ? -11.537 -15.385 -3.939 1.00 78.56 109 THR A C 1
ATOM 886 O O . THR A 1 109 ? -12.149 -15.057 -2.918 1.00 78.56 109 THR A O 1
ATOM 889 N N . PRO A 1 110 ? -11.571 -16.648 -4.404 1.00 73.12 110 PRO A N 1
ATOM 890 C CA . PRO A 1 110 ? -12.356 -17.682 -3.753 1.00 73.12 110 PRO A CA 1
ATOM 891 C C . PRO A 1 110 ? -11.771 -17.975 -2.370 1.00 73.12 110 PRO A C 1
ATOM 893 O O . PRO A 1 110 ? -10.684 -18.538 -2.235 1.00 73.12 110 PRO A O 1
ATOM 896 N N . LEU A 1 111 ? -12.504 -17.590 -1.327 1.00 77.31 111 LEU A N 1
ATOM 897 C CA . LEU A 1 111 ? -12.200 -18.007 0.034 1.00 77.31 111 LEU A CA 1
ATOM 898 C C . LEU A 1 111 ? -12.517 -19.497 0.174 1.00 77.31 111 LEU A C 1
ATOM 900 O O . LEU A 1 111 ? -13.610 -19.952 -0.169 1.00 77.31 111 LEU A O 1
ATOM 904 N N . THR A 1 112 ? -11.576 -20.263 0.725 1.00 86.25 112 THR A N 1
ATOM 905 C CA . THR A 1 112 ? -11.853 -21.644 1.132 1.00 86.25 112 THR A CA 1
ATOM 906 C C . THR A 1 112 ? -12.990 -21.655 2.158 1.00 86.25 112 THR A C 1
ATOM 908 O O . THR A 1 112 ? -13.162 -20.697 2.914 1.00 86.25 112 THR A O 1
ATOM 911 N N . LYS A 1 113 ? -13.767 -22.744 2.228 1.00 85.00 113 LYS A N 1
ATOM 912 C CA . LYS A 1 113 ? -14.892 -22.864 3.180 1.00 85.00 113 LYS A CA 1
ATOM 913 C C . LYS A 1 113 ? -14.468 -22.535 4.621 1.00 85.00 113 LYS A C 1
ATOM 915 O O . LYS A 1 113 ? -15.165 -21.811 5.324 1.00 85.00 113 LYS A O 1
ATOM 920 N N . ASN A 1 114 ? -13.274 -22.979 5.016 1.00 86.75 114 ASN A N 1
ATOM 921 C CA . ASN A 1 114 ? -12.689 -22.682 6.325 1.00 86.75 114 ASN A CA 1
ATOM 922 C C . ASN A 1 114 ? -12.330 -21.197 6.485 1.00 86.75 114 ASN A C 1
ATOM 924 O O . ASN A 1 114 ? -12.532 -20.637 7.560 1.00 86.75 114 ASN A O 1
ATOM 928 N N . GLY A 1 115 ? -11.846 -20.547 5.421 1.00 82.62 115 GLY A N 1
ATOM 929 C CA . GLY A 1 115 ? -11.599 -19.105 5.399 1.00 82.62 115 GLY A CA 1
ATOM 930 C C . GLY A 1 115 ? -12.877 -18.302 5.638 1.00 82.62 115 GLY A C 1
ATOM 931 O O . GLY A 1 115 ? -12.880 -17.401 6.470 1.00 82.62 115 GLY A O 1
ATOM 932 N N . VAL A 1 116 ? -13.987 -18.687 5.000 1.00 83.88 116 VAL A N 1
ATOM 933 C CA . VAL A 1 116 ? -15.295 -18.037 5.203 1.00 83.88 116 VAL A CA 1
ATOM 934 C C . VAL A 1 116 ? -15.774 -18.179 6.651 1.00 83.88 116 VAL A C 1
ATOM 936 O O . VAL A 1 116 ? -16.184 -17.189 7.261 1.00 83.88 116 VAL A O 1
ATOM 939 N N . ILE A 1 117 ? -15.689 -19.384 7.223 1.00 89.19 117 ILE A N 1
ATOM 940 C CA . ILE A 1 117 ? -16.103 -19.642 8.612 1.00 89.19 117 ILE A CA 1
ATOM 941 C C . ILE A 1 117 ? -15.233 -18.840 9.590 1.00 89.19 117 ILE A C 1
ATOM 943 O O . ILE A 1 117 ? -15.762 -18.115 10.434 1.00 89.19 117 ILE A O 1
ATOM 947 N N . GLY A 1 118 ? -13.905 -18.903 9.443 1.00 85.12 118 GLY A N 1
ATOM 948 C CA . GLY A 1 118 ? -12.966 -18.180 10.304 1.00 85.12 118 GLY A CA 1
ATOM 949 C C . GLY A 1 118 ? -13.145 -16.661 10.237 1.00 85.12 118 GLY A C 1
ATOM 950 O O . GLY A 1 118 ? -13.177 -15.994 11.274 1.00 85.12 118 GLY A O 1
ATOM 951 N N . SER A 1 119 ? -13.336 -16.106 9.036 1.00 82.38 119 SER A N 1
ATOM 952 C CA . SER A 1 119 ? -13.618 -14.678 8.857 1.00 82.38 119 SER A CA 1
ATOM 953 C C . SER A 1 119 ? -14.950 -14.270 9.488 1.00 82.38 119 SER A C 1
ATOM 955 O O . SER A 1 119 ? -15.004 -13.244 10.164 1.00 82.38 119 SER A O 1
ATOM 957 N N . SER A 1 120 ? -16.001 -15.082 9.340 1.00 84.62 120 SER A N 1
ATOM 958 C CA . SER A 1 120 ? -17.324 -14.800 9.918 1.00 84.62 120 SER A CA 1
ATOM 959 C C . SER A 1 120 ? -17.277 -14.742 11.447 1.00 84.62 120 SER A C 1
ATOM 961 O O . SER A 1 120 ? -17.781 -13.791 12.044 1.00 84.62 120 SER A O 1
ATOM 963 N N . ILE A 1 121 ? -16.598 -15.700 12.087 1.00 89.00 121 ILE A N 1
ATOM 964 C CA . ILE A 1 121 ? -16.417 -15.726 13.548 1.00 89.00 121 ILE A CA 1
ATOM 965 C C . ILE A 1 121 ? -15.645 -14.487 14.026 1.00 89.00 121 ILE A C 1
ATOM 967 O O . ILE A 1 121 ? -16.050 -13.846 14.996 1.00 89.00 121 ILE A O 1
ATOM 971 N N . ALA A 1 122 ? -14.567 -14.105 13.333 1.00 82.25 122 ALA A N 1
ATOM 972 C CA . ALA A 1 122 ? -13.771 -12.929 13.688 1.00 82.25 122 ALA A CA 1
ATOM 973 C C . ALA A 1 122 ? -14.570 -11.614 13.581 1.00 82.25 122 ALA A C 1
ATOM 975 O O . ALA A 1 122 ? -14.445 -10.742 14.450 1.00 82.25 122 ALA A O 1
ATOM 976 N N . ILE A 1 123 ? -15.413 -11.483 12.547 1.00 82.19 123 ILE A N 1
ATOM 977 C CA . ILE A 1 123 ? -16.326 -10.344 12.364 1.00 82.19 123 ILE A CA 1
ATOM 978 C C . ILE A 1 123 ? -17.330 -10.279 13.520 1.00 82.19 123 ILE A C 1
ATOM 980 O O . ILE A 1 123 ? -17.449 -9.242 14.178 1.00 82.19 123 ILE A O 1
ATOM 984 N N . ILE A 1 124 ? -18.013 -11.394 13.799 1.00 86.62 124 ILE A N 1
ATOM 985 C CA . ILE A 1 124 ? -19.047 -11.483 14.838 1.00 86.62 124 ILE A CA 1
ATOM 986 C C . ILE A 1 124 ? -18.454 -11.195 16.223 1.00 86.62 124 ILE A C 1
ATOM 988 O O . ILE A 1 124 ? -18.985 -10.361 16.958 1.00 86.62 124 ILE A O 1
ATOM 992 N N . GLY A 1 125 ? -17.324 -11.817 16.570 1.00 84.38 125 GLY A N 1
ATOM 993 C CA . GLY A 1 125 ? -16.658 -11.606 17.858 1.00 84.38 125 GLY A CA 1
ATOM 994 C C . GLY A 1 125 ? -16.237 -10.150 18.073 1.00 84.38 125 GLY A C 1
ATOM 995 O O . GLY A 1 125 ? -16.453 -9.588 19.148 1.00 84.38 125 GLY A O 1
ATOM 996 N N . SER A 1 126 ? -15.715 -9.499 17.030 1.00 76.69 126 SER A N 1
ATOM 997 C CA . SER A 1 126 ? -15.308 -8.090 17.104 1.00 76.69 126 SER A CA 1
ATOM 998 C C . SER A 1 126 ? -16.506 -7.142 17.243 1.00 76.69 126 SER A C 1
ATOM 1000 O O . SER A 1 126 ? -16.440 -6.171 18.001 1.00 76.69 126 SER A O 1
ATOM 1002 N N . TYR A 1 127 ? -17.620 -7.438 16.565 1.00 81.12 127 TYR A N 1
ATOM 1003 C CA . TYR A 1 127 ? -18.870 -6.685 16.701 1.00 81.12 127 TYR A CA 1
ATOM 1004 C C . TYR A 1 127 ? -19.449 -6.784 18.120 1.00 81.12 127 TYR A C 1
ATOM 1006 O O . TYR A 1 127 ? -19.768 -5.762 18.736 1.00 81.12 127 TYR A O 1
ATOM 1014 N N . LEU A 1 128 ? -19.530 -8.001 18.667 1.00 85.25 128 LEU A N 1
ATOM 1015 C CA . LEU A 1 128 ? -20.043 -8.246 20.017 1.00 85.25 128 LEU A CA 1
ATOM 1016 C C . LEU A 1 128 ? -19.180 -7.566 21.089 1.00 85.25 128 LEU A C 1
ATOM 1018 O O . LEU A 1 128 ? -19.720 -6.924 21.990 1.00 85.25 128 LEU A O 1
ATOM 1022 N N . TYR A 1 129 ? -17.852 -7.625 20.960 1.00 78.94 129 TYR A N 1
ATOM 1023 C CA . TYR A 1 129 ? -16.931 -6.943 21.874 1.00 78.94 129 TYR A CA 1
ATOM 1024 C C . TYR A 1 129 ? -17.111 -5.415 21.873 1.00 78.94 129 TYR A C 1
ATOM 1026 O O . TYR A 1 129 ? -17.108 -4.772 22.924 1.00 78.94 129 TYR A O 1
ATOM 1034 N N . SER A 1 130 ? -17.330 -4.812 20.699 1.00 73.75 130 SER A N 1
ATOM 1035 C CA . SER A 1 130 ? -17.613 -3.374 20.600 1.00 73.75 130 SER A CA 1
ATOM 1036 C C . SER A 1 130 ? -18.919 -2.989 21.311 1.00 73.75 130 SER A C 1
ATOM 1038 O O . SER A 1 130 ? -18.982 -1.953 21.979 1.00 73.75 130 SER A O 1
ATOM 1040 N N . LYS A 1 131 ? -19.957 -3.831 21.210 1.00 76.50 131 LYS A N 1
ATOM 1041 C CA . LYS A 1 131 ? -21.254 -3.602 21.864 1.00 76.50 131 LYS A CA 1
ATOM 1042 C C . LYS A 1 131 ? -21.165 -3.688 23.385 1.00 76.50 131 LYS A C 1
ATOM 1044 O O . LYS A 1 131 ? -21.653 -2.786 24.057 1.00 76.50 131 LYS A O 1
ATOM 1049 N N . THR A 1 132 ? -20.512 -4.709 23.932 1.00 78.38 132 THR A N 1
ATOM 1050 C CA . THR A 1 132 ? -20.405 -4.883 25.392 1.00 78.38 132 THR A CA 1
ATOM 1051 C C . THR A 1 132 ? -19.595 -3.775 26.060 1.00 78.38 132 THR A C 1
ATOM 1053 O O . THR A 1 132 ? -19.942 -3.345 27.158 1.00 78.38 132 THR A O 1
ATOM 1056 N N . LYS A 1 133 ? -18.566 -3.242 25.389 1.00 65.12 133 LYS A N 1
ATOM 1057 C CA . LYS A 1 133 ? -17.782 -2.114 25.913 1.00 65.12 133 LYS A CA 1
ATOM 1058 C C . LYS A 1 133 ? -18.583 -0.807 25.988 1.00 65.12 133 LYS A C 1
ATOM 1060 O O . LYS A 1 133 ? -18.370 -0.041 26.918 1.00 65.12 133 LYS A O 1
ATOM 1065 N N . LYS A 1 134 ? -19.519 -0.563 25.059 1.00 59.31 134 LYS A N 1
ATOM 1066 C CA . LYS A 1 134 ? -20.425 0.603 25.115 1.00 59.31 134 LYS A CA 1
ATOM 1067 C C . LYS A 1 134 ? -21.467 0.508 26.232 1.00 59.31 134 LYS A C 1
ATOM 1069 O O . LYS A 1 134 ? -21.936 1.537 26.684 1.00 59.31 134 LYS A O 1
ATOM 1074 N N . ILE A 1 135 ? -21.829 -0.706 26.650 1.00 55.62 135 ILE A N 1
ATOM 1075 C CA . ILE A 1 135 ? -22.852 -0.955 27.683 1.00 55.62 135 ILE A CA 1
ATOM 1076 C C . ILE A 1 135 ? -22.284 -0.772 29.108 1.00 55.62 135 ILE A C 1
ATOM 1078 O O . ILE A 1 135 ? -23.044 -0.641 30.058 1.00 55.62 135 ILE A O 1
ATOM 1082 N N . LYS A 1 136 ? -20.953 -0.743 29.269 1.00 46.88 136 LYS A N 1
ATOM 1083 C CA . LYS A 1 136 ? -20.264 -0.526 30.557 1.00 46.88 136 LYS A CA 1
ATOM 1084 C C . LYS A 1 136 ? -19.752 0.911 30.768 1.00 46.88 136 LYS A C 1
ATOM 1086 O O . LYS A 1 136 ? -18.938 1.115 31.666 1.00 46.88 136 LYS A O 1
ATOM 1091 N N . ALA A 1 137 ? -20.162 1.862 29.930 1.00 42.34 137 ALA A N 1
ATOM 1092 C CA . ALA A 1 137 ? -19.806 3.278 30.042 1.00 42.34 137 ALA A CA 1
ATOM 1093 C C . ALA A 1 137 ? -21.004 4.094 30.529 1.00 42.34 137 ALA A C 1
ATOM 1095 O O . ALA A 1 137 ? -22.128 3.772 30.085 1.00 42.34 137 ALA A O 1
#

Secondary structure (DSSP, 8-state):
--SSSTT------GGG-TTT-TT-SSSHHHHHHHHHHHHHHHHHHHHHHTT--HHHHHHHHHHHHHHHHHHHHHHHHHHHTTS-HHHHHHHHHHHHHHHHHHHHHHH-----HHHHHHHHHHHHHHHHHHHHHHHT-

Foldseek 3Di:
DPPPPPVVPDPDPPQPDCVVPVCGCDDDSNVVVVVVVVVVQQVCCVPPVVRDNVVVVCVVVVVVVVVVVVVVVVVLVVVPVVDPPVVSVLVVLVVVLVVVVVCCVVVVDDQDPVRVVVSVVSNVVSVVVVVVVVVVD

Sequence (137 aa):
MIFTASLLLSYTPYYYDRRIHNLGNIGFPGEIHAESALLSTRVIDIIRYNGVNIRKEIIKTSFETGLYFYLYNEAAMIVLNKINPVTHAIVNTLKRIIILITCVIFFKTPLTKNGVIGSSIAIIGSYLYSKTKKIKA